Protein AF-A0A517T864-F1 (afdb_monomer)

Mean predicted aligned error: 14.68 Å

Nearest PDB structures (foldseek):
  8btr-assembly1_SO  TM=2.315E-01  e=5.086E+00  Giardia lamblia ATCC 50803
  4bqq-assembly1_B  TM=3.346E-01  e=8.012E+00  Lomovskayavirus C31
  4bqq-assembly1_A  TM=2.323E-01  e=6.179E+00  Lomovskayavirus C31

Foldseek 3Di:
DDDDDDDDDDDPPPDDDDDDDDCPPPPPQDPVNVVVVCVVVLPPPVVNVVVLCVVPCADPPPRDSQKDWDFDPPFDADPVRHGDPPRTHTFWIAHPPPRDIDGSPPD

Solvent-accessible surface area (backbone atoms only — not comparable to full-atom values): 7074 Å² total; per-residue (Å²): 134,88,82,84,80,82,84,78,76,87,77,82,78,87,78,79,96,72,85,90,70,83,88,72,70,77,85,78,76,49,70,65,61,51,49,54,50,46,57,66,58,67,54,62,52,67,67,58,53,52,50,52,54,61,73,49,48,40,33,91,87,77,62,43,63,54,45,44,80,38,58,52,96,74,31,51,58,48,98,87,66,49,73,44,85,86,52,30,53,76,53,28,37,35,19,81,80,78,71,52,69,48,58,62,84,83,116

Organism: NCBI:txid2528027

Secondary structure (DSSP, 8-state):
--------PPP-------------------HHHHHHHHHHHHS--HHHHHHHHHHTSS-TTT--S-EEEEE-TTSPB-TTSPBPTT-SPEEEEEETTT--EEESS--

pLDDT: mean 79.26, std 16.57, range [37.69, 97.75]

Structure (mmCIF, N/CA/C/O backbone)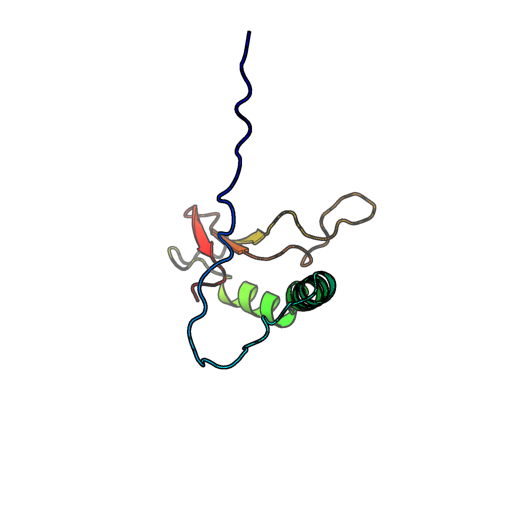:
data_AF-A0A517T864-F1
#
_entry.id   AF-A0A517T864-F1
#
loop_
_atom_site.group_PDB
_atom_site.id
_atom_site.type_symbol
_atom_site.label_atom_id
_atom_site.label_alt_id
_atom_site.label_comp_id
_atom_site.label_asym_id
_atom_site.label_entity_id
_atom_site.label_seq_id
_atom_site.pdbx_PDB_ins_code
_atom_site.Cartn_x
_atom_site.Cartn_y
_atom_site.Cartn_z
_atom_site.occupancy
_atom_site.B_iso_or_equiv
_atom_site.auth_seq_id
_atom_site.auth_comp_id
_atom_site.auth_asym_id
_atom_site.auth_atom_id
_atom_site.pdbx_PDB_model_num
ATOM 1 N N . MET A 1 1 ? -28.250 11.466 -39.016 1.00 37.69 1 MET A N 1
ATOM 2 C CA . MET A 1 1 ? -26.869 11.394 -39.539 1.00 37.69 1 MET A CA 1
ATOM 3 C C . MET A 1 1 ? -25.982 12.188 -38.592 1.00 37.69 1 MET A C 1
ATOM 5 O O . MET A 1 1 ? -26.209 13.381 -38.453 1.00 37.69 1 MET A O 1
ATOM 9 N N . SER A 1 2 ? -25.093 11.522 -37.850 1.00 53.78 2 SER A N 1
ATOM 10 C CA . SER A 1 2 ? -24.249 12.165 -36.829 1.00 53.78 2 SER A CA 1
ATOM 11 C C . SER A 1 2 ? -23.026 12.799 -37.491 1.00 53.78 2 SER A C 1
ATOM 13 O O . SER A 1 2 ? -22.329 12.115 -38.237 1.00 53.78 2 SER A O 1
ATOM 15 N N . GLN A 1 3 ? -22.788 14.094 -37.267 1.00 60.38 3 GLN A N 1
ATOM 16 C CA . GLN A 1 3 ? -21.620 14.796 -37.801 1.00 60.38 3 GLN A CA 1
ATOM 17 C C . GLN A 1 3 ? -20.507 14.825 -36.751 1.00 60.38 3 GLN A C 1
ATOM 19 O O . GLN A 1 3 ? -20.611 15.512 -35.736 1.00 60.38 3 GLN A O 1
ATOM 24 N N . LEU A 1 4 ? -19.442 14.068 -37.011 1.00 58.53 4 LEU A N 1
ATOM 25 C CA . LEU A 1 4 ? -18.193 14.133 -36.258 1.00 58.53 4 LEU A CA 1
ATOM 26 C C . LEU A 1 4 ? -17.508 15.475 -36.538 1.00 58.53 4 LEU A C 1
ATOM 28 O O . LEU A 1 4 ? -17.183 15.784 -37.683 1.00 58.53 4 LEU A O 1
ATOM 32 N N . ARG A 1 5 ? -17.281 16.269 -35.488 1.00 64.12 5 ARG A N 1
ATOM 33 C CA . ARG A 1 5 ? -16.426 17.458 -35.552 1.00 64.12 5 ARG A CA 1
ATOM 34 C C . ARG A 1 5 ? -15.005 17.051 -35.185 1.00 64.12 5 ARG A C 1
ATOM 36 O O . ARG A 1 5 ? -14.743 16.701 -34.038 1.00 64.12 5 ARG A O 1
ATOM 43 N N . LEU A 1 6 ? -14.111 17.081 -36.169 1.00 63.28 6 LEU A N 1
ATOM 44 C CA . LEU A 1 6 ? -12.674 16.959 -35.946 1.00 63.28 6 LEU A CA 1
ATOM 45 C C . LEU A 1 6 ? -12.178 18.242 -35.269 1.00 63.28 6 LEU A C 1
ATOM 47 O O . LEU A 1 6 ? -12.453 19.343 -35.743 1.00 63.28 6 LEU A O 1
ATOM 51 N N . TYR A 1 7 ? -11.489 18.090 -34.140 1.00 63.22 7 TYR A N 1
ATOM 52 C CA . TYR A 1 7 ? -10.823 19.189 -33.454 1.00 63.22 7 TYR A CA 1
ATOM 53 C C . TYR A 1 7 ? -9.460 19.432 -34.108 1.00 63.22 7 TYR A C 1
ATOM 55 O O . TYR A 1 7 ? -8.561 18.601 -33.998 1.00 63.22 7 TYR A O 1
ATOM 63 N N . SER A 1 8 ? -9.317 20.563 -34.794 1.00 61.88 8 SER A N 1
ATOM 64 C CA . SER A 1 8 ? -8.035 21.083 -35.269 1.00 61.88 8 SER A CA 1
ATOM 65 C C . SER A 1 8 ? -7.469 22.008 -34.189 1.00 61.88 8 SER A C 1
ATOM 67 O O . SER A 1 8 ? -8.079 23.025 -33.861 1.00 61.88 8 SER A O 1
ATOM 69 N N . GLY A 1 9 ? -6.340 21.621 -33.588 1.00 59.41 9 GLY A N 1
ATOM 70 C CA . GLY A 1 9 ? -5.637 22.437 -32.593 1.00 59.41 9 GLY A CA 1
ATOM 71 C C . GLY A 1 9 ? -5.100 23.752 -33.181 1.00 59.41 9 GLY A C 1
ATOM 72 O O . GLY A 1 9 ? -5.083 23.913 -34.402 1.00 59.41 9 GLY A O 1
ATOM 73 N N . PRO A 1 10 ? -4.677 24.708 -32.334 1.00 62.09 10 PRO A N 1
ATOM 74 C CA . PRO A 1 10 ? -4.197 26.003 -32.801 1.00 62.09 10 PRO A CA 1
ATOM 75 C C . PRO A 1 10 ? -2.914 25.840 -33.623 1.00 62.09 10 PRO A C 1
ATOM 77 O O . PRO A 1 10 ? -1.949 25.223 -33.168 1.00 62.09 10 PRO A O 1
ATOM 80 N N . GLU A 1 11 ? -2.910 26.400 -34.833 1.00 55.84 11 GLU A N 1
ATOM 81 C CA . GLU A 1 11 ? -1.717 26.456 -35.672 1.00 55.84 11 GLU A CA 1
ATOM 82 C C . GLU A 1 11 ? -0.655 27.306 -34.973 1.00 55.84 11 GLU A C 1
ATOM 84 O O . GLU A 1 11 ? -0.897 28.458 -34.606 1.00 55.84 11 GLU A O 1
ATOM 89 N N . LEU A 1 12 ? 0.520 26.714 -34.757 1.00 53.97 12 LEU A N 1
ATOM 90 C CA . LEU A 1 12 ? 1.687 27.416 -34.243 1.00 53.97 12 LEU A CA 1
ATOM 91 C C . LEU A 1 12 ? 2.077 28.473 -35.278 1.00 53.97 12 LEU A C 1
ATOM 93 O O . LEU A 1 12 ? 2.723 28.171 -36.279 1.00 53.97 12 LEU A O 1
ATOM 97 N N . THR A 1 13 ? 1.643 29.713 -35.060 1.00 49.47 13 THR A N 1
ATOM 98 C CA . THR A 1 13 ? 2.013 30.848 -35.901 1.00 49.47 13 THR A CA 1
ATOM 99 C C . THR A 1 13 ? 3.509 31.086 -35.754 1.00 49.47 13 THR A C 1
ATOM 101 O O . THR A 1 13 ? 3.971 31.714 -34.800 1.00 49.47 13 THR A O 1
ATOM 104 N N . SER A 1 14 ? 4.264 30.550 -36.706 1.00 54.09 14 SER A N 1
ATOM 105 C CA . SER A 1 14 ? 5.656 30.888 -36.945 1.00 54.09 14 SER A CA 1
ATOM 106 C C . SER A 1 14 ? 5.717 32.295 -37.529 1.00 54.09 14 SER A C 1
ATOM 108 O O . SER A 1 14 ? 5.745 32.440 -38.744 1.00 54.09 14 SER A O 1
ATOM 110 N N . ASP A 1 15 ? 5.701 33.320 -36.678 1.00 52.06 15 ASP A N 1
ATOM 111 C CA . ASP A 1 15 ? 6.466 34.538 -36.956 1.00 52.06 15 ASP A CA 1
ATOM 112 C C . ASP A 1 15 ? 6.490 35.491 -35.760 1.00 52.06 15 ASP A C 1
ATOM 114 O O . ASP A 1 15 ? 5.473 36.088 -35.398 1.00 52.06 15 ASP A O 1
ATOM 118 N N . ARG A 1 16 ? 7.681 35.673 -35.176 1.00 48.72 16 ARG A N 1
ATOM 119 C CA . ARG A 1 16 ? 8.127 36.948 -34.597 1.00 48.72 16 ARG A CA 1
ATOM 120 C C . ARG A 1 16 ? 9.601 36.886 -34.212 1.00 48.72 16 ARG A C 1
ATOM 122 O O . ARG A 1 16 ? 9.978 36.386 -33.157 1.00 48.72 16 ARG A O 1
ATOM 129 N N . THR A 1 17 ? 10.425 37.479 -35.064 1.00 50.34 17 THR A N 1
ATOM 130 C CA . THR A 1 17 ? 11.793 37.896 -34.763 1.00 50.34 17 THR A CA 1
ATOM 131 C C . THR A 1 17 ? 11.773 38.877 -33.585 1.00 50.34 17 THR A C 1
ATOM 133 O O . THR A 1 17 ? 11.266 39.992 -33.709 1.00 50.34 17 THR A O 1
ATOM 136 N N . SER A 1 18 ? 12.308 38.466 -32.434 1.00 47.66 18 SER A N 1
ATOM 137 C CA . SER A 1 18 ? 12.537 39.318 -31.262 1.00 47.66 18 SER A CA 1
ATOM 138 C C . SER A 1 18 ? 13.855 38.922 -30.598 1.00 47.66 18 SER A C 1
ATOM 140 O O . SER A 1 18 ? 13.997 37.830 -30.063 1.00 47.66 18 SER A O 1
ATOM 142 N N . ALA A 1 19 ? 14.804 39.845 -30.690 1.00 49.00 19 ALA A N 1
ATOM 143 C CA . ALA A 1 19 ? 16.165 39.858 -30.173 1.00 49.00 19 ALA A CA 1
ATOM 144 C C . ALA A 1 19 ? 16.392 39.225 -28.777 1.00 49.00 19 ALA A C 1
ATOM 146 O O . ALA A 1 19 ? 15.706 39.567 -27.820 1.00 49.00 19 ALA A O 1
ATOM 147 N N . PHE A 1 20 ? 17.443 38.395 -28.690 1.00 49.34 20 PHE A N 1
ATOM 148 C CA . PHE A 1 20 ? 18.244 38.039 -27.505 1.00 49.34 20 PHE A CA 1
ATOM 149 C C . PHE A 1 20 ? 17.498 37.735 -26.186 1.00 49.34 20 PHE A C 1
ATOM 151 O O . PHE A 1 20 ? 17.423 38.567 -25.285 1.00 49.34 20 PHE A O 1
ATOM 158 N N . ALA A 1 21 ? 17.116 36.472 -26.007 1.00 51.34 21 ALA A N 1
ATOM 159 C CA . ALA A 1 21 ? 17.173 35.777 -24.721 1.00 51.34 21 ALA A CA 1
ATOM 160 C C . ALA A 1 21 ? 17.756 34.387 -25.010 1.00 51.34 21 ALA A C 1
ATOM 162 O O . ALA A 1 21 ? 17.454 33.829 -26.062 1.00 51.34 21 ALA A O 1
ATOM 163 N N . ALA A 1 22 ? 18.666 33.908 -24.160 1.00 57.59 22 ALA A N 1
ATOM 164 C CA . ALA A 1 22 ? 19.446 32.688 -24.361 1.00 57.59 22 ALA A CA 1
ATOM 165 C C . ALA A 1 22 ? 18.605 31.556 -24.969 1.00 57.59 22 ALA A C 1
ATOM 167 O O . ALA A 1 22 ? 17.504 31.296 -24.489 1.00 57.59 22 ALA A O 1
ATOM 168 N N . GLU A 1 23 ? 19.123 30.908 -26.016 1.00 60.31 23 GLU A N 1
ATOM 169 C CA . GLU A 1 23 ? 18.549 29.681 -26.567 1.00 60.31 23 GLU A CA 1
ATOM 170 C C . GLU A 1 23 ? 18.652 28.583 -25.500 1.00 60.31 23 GLU A C 1
ATOM 172 O O . GLU A 1 23 ? 19.569 27.765 -25.487 1.00 60.31 23 GLU A O 1
ATOM 177 N N . GLU A 1 24 ? 17.736 28.612 -24.537 1.00 68.75 24 GLU A N 1
ATOM 178 C CA . GLU A 1 24 ? 17.475 27.521 -23.621 1.00 68.75 24 GLU A CA 1
ATOM 179 C C . GLU A 1 24 ? 16.830 26.434 -24.474 1.00 68.75 24 GLU A C 1
ATOM 181 O O . GLU A 1 24 ? 15.619 26.407 -24.700 1.00 68.75 24 GLU A O 1
ATOM 186 N N . THR A 1 25 ? 17.679 25.599 -25.077 1.00 74.62 25 THR A N 1
ATOM 187 C CA . THR A 1 25 ? 17.232 24.402 -25.780 1.00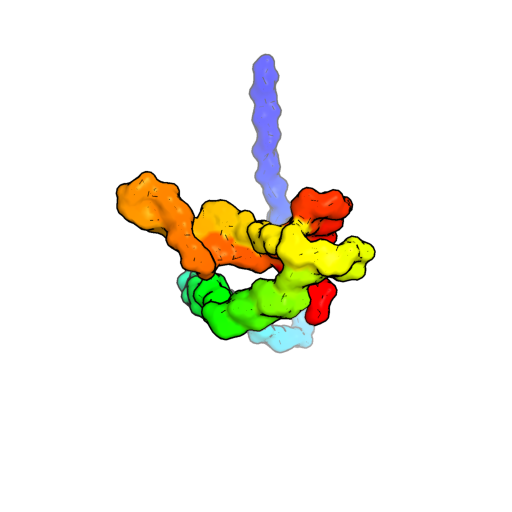 74.62 25 THR A CA 1
ATOM 188 C C . THR A 1 25 ? 16.317 23.648 -24.824 1.00 74.62 25 THR A C 1
ATOM 190 O O . THR A 1 25 ? 16.759 23.369 -23.704 1.00 74.62 25 THR A O 1
ATOM 193 N N . PRO A 1 26 ? 15.063 23.348 -25.206 1.00 73.88 26 PRO A N 1
ATOM 194 C CA . PRO A 1 26 ? 14.166 22.641 -24.312 1.00 73.88 26 PRO A CA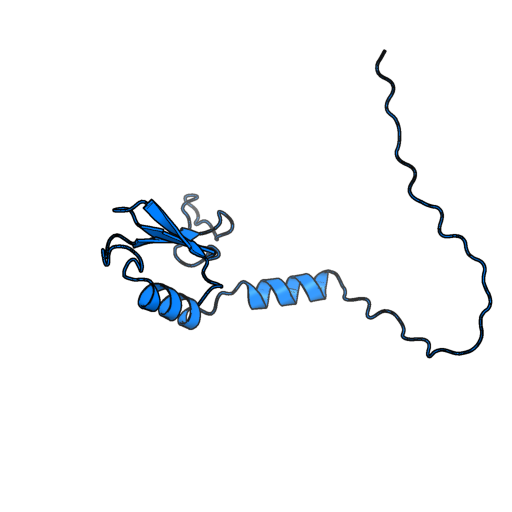 1
ATOM 195 C C . PRO A 1 26 ? 14.846 21.344 -23.880 1.00 73.88 26 PRO A C 1
ATOM 197 O O . PRO A 1 26 ? 15.376 20.614 -24.720 1.00 73.88 26 PRO A O 1
ATOM 200 N N . ASP A 1 27 ? 14.864 21.085 -22.574 1.00 78.50 27 ASP A N 1
ATOM 201 C CA . ASP A 1 27 ? 15.366 19.831 -22.020 1.00 78.50 27 ASP A CA 1
ATOM 202 C C . ASP A 1 27 ? 14.397 18.714 -22.429 1.00 78.50 27 ASP A C 1
ATOM 204 O O . ASP A 1 27 ? 13.390 18.441 -21.769 1.00 78.50 27 ASP A O 1
ATOM 208 N N . VAL A 1 28 ? 14.625 18.146 -23.617 1.00 82.12 28 VAL A N 1
ATOM 209 C CA . VAL A 1 28 ? 13.801 17.072 -24.169 1.00 82.12 28 VAL A CA 1
ATOM 210 C C . VAL A 1 28 ? 14.178 15.785 -23.450 1.00 82.12 28 VAL A C 1
ATOM 212 O O . VAL A 1 28 ? 15.091 15.061 -23.848 1.00 82.12 28 VAL A O 1
ATOM 215 N N . ILE A 1 29 ? 13.452 15.494 -22.376 1.00 79.62 29 ILE A N 1
ATOM 216 C CA . ILE A 1 29 ? 13.574 14.227 -21.660 1.00 79.62 29 ILE A CA 1
ATOM 217 C C . ILE A 1 29 ? 13.000 13.122 -22.554 1.00 79.62 29 ILE A C 1
ATOM 219 O O . ILE A 1 29 ? 11.834 13.183 -22.954 1.00 79.62 29 ILE A O 1
ATOM 223 N N . SER A 1 30 ? 13.810 12.109 -22.874 1.00 85.69 30 SER A N 1
ATOM 224 C CA . SER A 1 30 ? 13.331 10.970 -23.660 1.00 85.69 30 SER A CA 1
ATOM 225 C C . SER A 1 30 ? 12.281 10.181 -22.881 1.00 85.69 30 SER A C 1
ATOM 227 O O . SER A 1 30 ? 12.303 10.120 -21.647 1.00 85.69 30 SER A O 1
ATOM 229 N N . PHE A 1 31 ? 11.355 9.552 -23.605 1.00 82.44 31 PHE A N 1
ATOM 230 C CA . PHE A 1 31 ? 10.349 8.705 -22.973 1.00 82.44 31 PHE A CA 1
ATOM 231 C C . PHE A 1 31 ? 11.007 7.568 -22.181 1.00 82.44 31 PHE A C 1
ATOM 233 O O . PHE A 1 31 ? 10.576 7.295 -21.064 1.00 82.44 31 PHE A O 1
ATOM 240 N N . GLU A 1 32 ? 12.095 6.972 -22.689 1.00 85.94 32 GLU A N 1
ATOM 241 C CA . GLU A 1 32 ? 12.826 5.941 -21.942 1.00 85.94 32 GLU A CA 1
ATOM 242 C C . GLU A 1 32 ? 13.406 6.493 -20.636 1.00 85.94 32 GLU A C 1
ATOM 244 O O . GLU A 1 32 ? 13.258 5.862 -19.596 1.00 85.94 32 GLU A O 1
ATOM 249 N N . ALA A 1 33 ? 13.977 7.702 -20.647 1.00 78.75 33 ALA A N 1
ATOM 250 C CA . ALA A 1 33 ? 14.529 8.324 -19.444 1.00 78.75 33 ALA A CA 1
ATOM 251 C C . ALA A 1 33 ? 13.454 8.618 -18.381 1.00 78.75 33 ALA A C 1
ATOM 253 O O . ALA A 1 33 ? 13.721 8.521 -17.179 1.00 78.75 33 ALA A O 1
ATOM 254 N N . VAL A 1 34 ? 12.229 8.958 -18.802 1.00 79.31 34 VAL A N 1
ATOM 255 C CA . VAL A 1 34 ? 11.080 9.105 -17.894 1.00 79.31 34 VAL A CA 1
ATOM 256 C C . VAL A 1 34 ? 10.645 7.749 -17.348 1.00 79.31 34 VAL A C 1
ATOM 258 O O . VAL A 1 34 ? 10.435 7.632 -16.143 1.00 79.31 34 VAL A O 1
ATOM 261 N N . VAL A 1 35 ? 10.539 6.727 -18.199 1.00 77.38 35 VAL A N 1
ATOM 262 C CA . VAL A 1 35 ? 10.166 5.368 -17.786 1.00 77.38 35 VAL A CA 1
ATOM 263 C C . VAL A 1 35 ? 11.185 4.804 -16.802 1.00 77.38 35 VAL A C 1
ATOM 265 O O . VAL A 1 35 ? 10.783 4.329 -15.749 1.00 77.38 35 VAL A O 1
ATOM 268 N N . ASP A 1 36 ? 12.483 4.937 -17.063 1.00 73.06 36 ASP A N 1
ATOM 269 C CA . ASP A 1 36 ? 13.539 4.470 -16.160 1.00 73.06 36 ASP A CA 1
ATOM 270 C C . ASP A 1 36 ? 13.516 5.214 -14.823 1.00 73.06 36 ASP A C 1
ATOM 272 O O . ASP A 1 36 ? 13.691 4.607 -13.764 1.00 73.06 36 ASP A O 1
ATOM 276 N N . ARG A 1 37 ? 13.259 6.529 -14.831 1.00 69.62 37 ARG A N 1
ATOM 277 C CA . ARG A 1 37 ? 13.040 7.284 -13.588 1.00 69.62 37 ARG A CA 1
ATOM 278 C C . ARG A 1 37 ? 11.839 6.757 -12.829 1.00 69.62 37 ARG A C 1
ATOM 280 O O . ARG A 1 37 ? 11.951 6.542 -11.629 1.00 69.62 37 ARG A O 1
ATOM 287 N N . LEU A 1 38 ? 10.717 6.564 -13.513 1.00 66.25 38 LEU A N 1
ATOM 288 C CA . LEU A 1 38 ? 9.487 6.093 -12.899 1.00 66.25 38 LEU A CA 1
ATOM 289 C C . LEU A 1 38 ? 9.663 4.688 -12.343 1.00 66.25 38 LEU A C 1
ATOM 291 O O . LEU A 1 38 ? 9.327 4.499 -11.192 1.00 66.25 38 LEU A O 1
ATOM 295 N N . VAL A 1 39 ? 10.254 3.749 -13.084 1.00 64.56 39 VAL A N 1
ATOM 296 C CA . VAL A 1 39 ? 10.540 2.376 -12.631 1.00 64.56 39 VAL A CA 1
ATOM 297 C C . VAL A 1 39 ? 11.456 2.375 -11.405 1.00 64.56 39 VAL A C 1
ATOM 299 O O . VAL A 1 39 ? 11.205 1.658 -10.439 1.00 64.56 39 VAL A O 1
ATOM 302 N N . ASN A 1 40 ? 12.489 3.221 -11.394 1.00 59.91 40 ASN A N 1
ATOM 303 C CA . ASN A 1 40 ? 13.376 3.356 -10.238 1.00 59.91 40 ASN A CA 1
ATOM 304 C C . ASN A 1 40 ? 12.722 4.074 -9.043 1.00 59.91 40 ASN A C 1
ATOM 306 O O . ASN A 1 40 ? 13.160 3.885 -7.910 1.00 59.91 40 ASN A O 1
ATOM 310 N N . GLN A 1 41 ? 11.693 4.893 -9.273 1.00 58.31 41 GLN A N 1
ATOM 311 C CA . GLN A 1 41 ? 10.932 5.593 -8.230 1.00 58.31 41 GLN 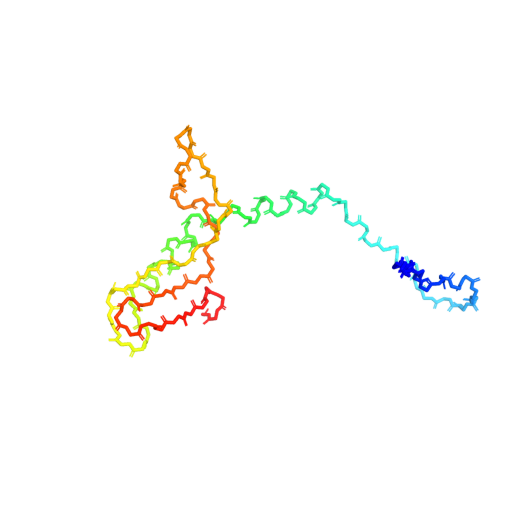A CA 1
ATOM 312 C C . GLN A 1 41 ? 9.752 4.768 -7.700 1.00 58.31 41 GLN A C 1
ATOM 314 O O . GLN A 1 41 ? 9.429 4.870 -6.521 1.00 58.31 41 GLN A O 1
ATOM 319 N N . SER A 1 42 ? 9.116 3.961 -8.552 1.00 54.97 42 SER A N 1
ATOM 320 C CA . SER A 1 42 ? 7.973 3.100 -8.235 1.00 54.97 42 SER A CA 1
ATOM 321 C C . SER A 1 42 ? 8.388 1.779 -7.602 1.00 54.97 42 SER A C 1
ATOM 323 O O . SER A 1 42 ? 7.552 1.093 -7.014 1.00 54.97 42 SER A O 1
ATOM 325 N N . ALA A 1 43 ? 9.688 1.469 -7.602 1.00 56.34 43 ALA A N 1
ATOM 326 C CA . ALA A 1 43 ? 10.286 0.650 -6.561 1.00 56.34 43 ALA A CA 1
ATOM 327 C C . ALA A 1 43 ? 10.204 1.410 -5.224 1.00 56.34 43 ALA A C 1
ATOM 329 O O . ALA A 1 43 ? 11.206 1.919 -4.717 1.00 56.34 43 ALA A O 1
ATOM 330 N N . ASP A 1 44 ? 8.990 1.499 -4.668 1.00 62.09 44 ASP A N 1
ATOM 331 C CA . ASP A 1 44 ? 8.719 1.927 -3.301 1.00 62.09 44 ASP A CA 1
ATOM 332 C C . ASP A 1 44 ? 9.785 1.284 -2.417 1.00 62.09 44 ASP A C 1
ATOM 334 O O . ASP A 1 44 ? 9.814 0.061 -2.246 1.00 62.09 44 ASP A O 1
ATOM 338 N N . ASN A 1 45 ? 10.710 2.094 -1.895 1.00 75.69 45 ASN A N 1
ATOM 339 C CA . ASN A 1 45 ? 11.771 1.573 -1.051 1.00 75.69 45 ASN A CA 1
ATOM 340 C C . ASN A 1 45 ? 11.083 0.800 0.087 1.00 75.69 45 ASN A C 1
ATOM 342 O O . ASN A 1 45 ? 10.330 1.411 0.856 1.00 75.69 45 ASN A O 1
ATOM 346 N N . PRO A 1 46 ? 11.315 -0.518 0.227 1.00 81.06 46 PRO A N 1
ATOM 347 C CA . PRO A 1 46 ? 10.553 -1.356 1.151 1.00 81.06 46 PRO A CA 1
ATOM 348 C C . PRO A 1 46 ? 10.649 -0.841 2.592 1.00 81.06 46 PRO A C 1
ATOM 350 O O . PRO A 1 46 ? 9.720 -0.989 3.385 1.00 81.06 46 PRO A O 1
ATOM 353 N N . THR A 1 47 ? 11.743 -0.147 2.913 1.00 84.81 47 THR A N 1
ATOM 354 C CA . THR A 1 47 ? 11.953 0.519 4.198 1.00 84.81 47 THR A CA 1
ATOM 355 C C . THR A 1 47 ? 11.030 1.722 4.387 1.00 84.81 47 THR A C 1
ATOM 357 O O . THR A 1 47 ? 10.471 1.892 5.470 1.00 84.81 47 THR A O 1
ATOM 360 N N . LEU A 1 48 ? 10.855 2.565 3.363 1.00 85.56 48 LEU A N 1
ATOM 361 C CA . LEU A 1 48 ? 9.931 3.704 3.416 1.00 85.56 48 LEU A CA 1
ATOM 362 C C . LEU A 1 48 ? 8.494 3.211 3.568 1.00 85.56 48 LEU A C 1
ATOM 364 O O . LEU A 1 48 ? 7.792 3.655 4.473 1.00 85.56 48 LEU A O 1
ATOM 368 N N . ARG A 1 49 ? 8.101 2.202 2.786 1.00 87.56 49 ARG A N 1
ATOM 369 C CA . ARG A 1 49 ? 6.788 1.566 2.917 1.00 87.56 49 ARG A CA 1
ATOM 370 C C . ARG A 1 49 ? 6.555 1.017 4.326 1.00 87.56 49 ARG A C 1
ATOM 372 O O . ARG A 1 49 ? 5.520 1.290 4.932 1.00 87.56 49 ARG A O 1
ATOM 379 N N . ALA A 1 50 ? 7.514 0.273 4.879 1.00 89.88 50 ALA A N 1
ATOM 380 C CA . ALA A 1 5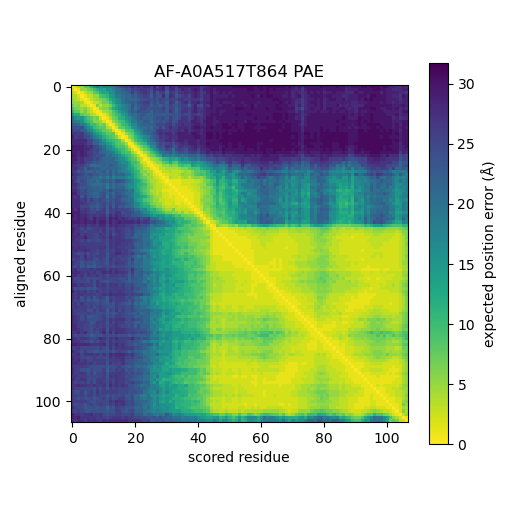0 ? 7.408 -0.268 6.234 1.00 89.88 50 ALA A CA 1
ATOM 381 C C . ALA A 1 50 ? 7.264 0.839 7.294 1.00 89.88 50 ALA A C 1
ATOM 383 O O . ALA A 1 50 ? 6.474 0.698 8.232 1.00 89.88 50 ALA A O 1
ATOM 384 N N . ARG A 1 51 ? 7.980 1.961 7.131 1.00 91.75 51 ARG A N 1
ATOM 385 C CA . ARG A 1 51 ? 7.835 3.143 7.995 1.00 91.75 51 ARG A CA 1
ATOM 386 C C . ARG A 1 51 ? 6.434 3.737 7.901 1.00 91.75 51 ARG A C 1
ATOM 388 O O . ARG A 1 51 ? 5.849 4.021 8.944 1.00 91.75 51 ARG A O 1
ATOM 395 N N . GLU A 1 52 ? 5.874 3.865 6.700 1.00 92.12 52 GLU A N 1
ATOM 396 C CA . GLU A 1 52 ? 4.518 4.392 6.512 1.00 92.12 52 GLU A CA 1
ATOM 397 C C . GLU A 1 52 ? 3.446 3.507 7.137 1.00 92.12 52 GLU A C 1
ATOM 399 O O . GLU A 1 52 ? 2.580 4.006 7.862 1.00 92.12 52 GLU A O 1
ATOM 404 N N . LEU A 1 53 ? 3.536 2.191 6.933 1.00 92.75 53 LEU A N 1
ATOM 405 C CA . LEU A 1 53 ? 2.637 1.223 7.562 1.00 92.75 53 LEU A CA 1
ATOM 406 C C . LEU A 1 53 ? 2.715 1.311 9.091 1.00 92.75 53 LEU A C 1
ATOM 408 O O . LEU A 1 53 ? 1.693 1.331 9.775 1.00 92.75 53 LEU A O 1
ATOM 412 N N . HIS A 1 54 ? 3.926 1.413 9.642 1.00 94.25 54 HIS A N 1
ATOM 413 C CA . HIS A 1 54 ? 4.113 1.519 11.084 1.00 94.25 54 HIS A CA 1
ATOM 414 C C . HIS A 1 54 ? 3.563 2.831 11.651 1.00 94.25 54 HIS A C 1
ATOM 416 O O . HIS A 1 54 ? 2.899 2.820 12.691 1.00 94.25 54 HIS A O 1
ATOM 422 N N . ARG A 1 55 ? 3.819 3.956 10.972 1.00 93.62 55 ARG A N 1
ATOM 423 C CA . ARG A 1 55 ? 3.348 5.290 11.367 1.00 93.62 55 ARG A CA 1
ATOM 424 C C . ARG A 1 55 ? 1.821 5.369 11.379 1.00 93.62 55 ARG A C 1
ATOM 426 O O . ARG A 1 55 ? 1.255 6.005 12.264 1.00 93.62 55 ARG A O 1
ATOM 433 N N . ASN A 1 56 ? 1.160 4.668 10.461 1.00 94.12 56 ASN A N 1
ATOM 434 C CA . ASN A 1 56 ? -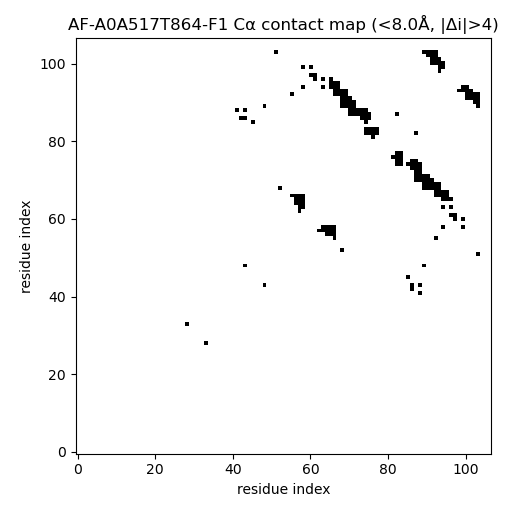0.293 4.699 10.282 1.00 94.12 56 ASN A CA 1
ATOM 435 C C . ASN A 1 56 ? -1.018 3.461 10.823 1.00 94.12 56 ASN A C 1
ATOM 437 O O . ASN A 1 56 ? -2.194 3.266 10.545 1.00 94.12 56 ASN A O 1
ATOM 441 N N . ARG A 1 57 ? -0.37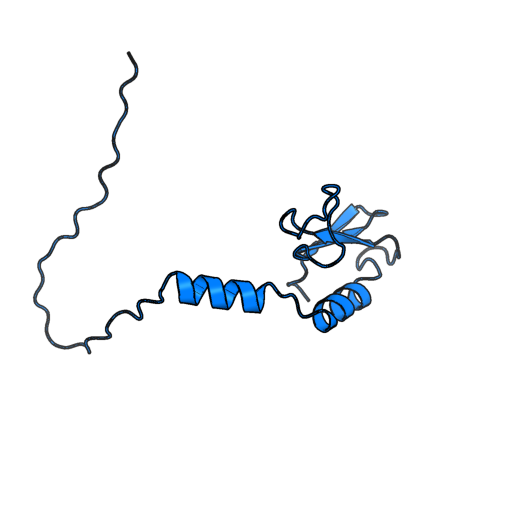1 2.664 11.682 1.00 95.06 57 ARG A N 1
ATOM 442 C CA . ARG A 1 57 ? -0.972 1.473 12.318 1.00 95.06 57 ARG A CA 1
ATOM 443 C C . ARG A 1 57 ? -2.201 1.755 13.199 1.00 95.06 57 ARG A C 1
ATOM 445 O O . ARG A 1 57 ? -2.806 0.827 13.728 1.00 95.06 57 ARG A O 1
ATOM 452 N N . ARG A 1 58 ? -2.506 3.029 13.468 1.00 96.50 58 ARG A N 1
ATOM 453 C CA . ARG A 1 58 ? -3.657 3.476 14.262 1.00 96.50 58 ARG A CA 1
ATOM 454 C C . ARG A 1 58 ? -4.338 4.657 13.593 1.00 96.50 58 ARG A C 1
ATOM 456 O O . ARG A 1 58 ? -3.679 5.563 13.090 1.00 96.50 58 ARG A O 1
ATOM 463 N N . CYS A 1 59 ? -5.663 4.662 13.652 1.00 96.25 59 CYS A N 1
ATOM 464 C CA . CYS A 1 59 ? -6.474 5.744 13.126 1.00 96.25 59 CYS A CA 1
ATOM 465 C C . CYS A 1 59 ? -6.235 7.034 13.918 1.00 96.25 59 CYS A C 1
ATOM 467 O O . CYS A 1 59 ? -6.337 7.044 15.145 1.00 96.25 59 CYS A O 1
ATOM 469 N N . ARG A 1 60 ? -5.996 8.137 13.207 1.00 92.50 60 ARG A N 1
ATOM 470 C CA . ARG A 1 60 ? -5.795 9.468 13.805 1.00 92.50 60 ARG A CA 1
ATOM 471 C C . ARG A 1 60 ? -7.075 10.077 14.382 1.00 92.50 60 ARG A C 1
ATOM 473 O O . ARG A 1 60 ? -6.991 10.965 15.218 1.00 92.50 60 ARG A O 1
ATOM 480 N N . HIS A 1 61 ? -8.243 9.586 13.963 1.00 93.94 61 HIS A N 1
ATOM 481 C CA . HIS A 1 61 ? -9.544 10.084 14.417 1.00 93.94 61 HIS A CA 1
ATOM 482 C C . HIS A 1 61 ? -10.077 9.322 15.633 1.00 93.94 61 HIS A C 1
ATOM 484 O O . HIS A 1 61 ? -10.505 9.936 16.603 1.00 93.94 61 HIS A O 1
ATOM 490 N N . CYS A 1 62 ? -10.058 7.984 15.594 1.00 96.06 62 CYS A N 1
ATOM 491 C CA . CYS A 1 62 ? -10.662 7.149 16.641 1.00 96.06 62 CYS A CA 1
ATOM 492 C C . CYS A 1 62 ? -9.663 6.296 17.440 1.00 96.06 62 CYS A C 1
ATOM 494 O O . CYS A 1 62 ? -10.071 5.560 18.336 1.00 96.06 62 CYS A O 1
ATOM 496 N N . GLY A 1 63 ? -8.368 6.320 17.100 1.00 95.00 63 GLY A N 1
ATOM 497 C CA . GLY A 1 63 ? -7.322 5.542 17.778 1.00 95.00 63 GLY A CA 1
ATOM 498 C C . GLY A 1 63 ? -7.348 4.028 17.522 1.00 95.00 63 GLY A C 1
ATOM 499 O O . GLY A 1 63 ? -6.465 3.317 18.001 1.00 95.00 63 GLY A O 1
ATOM 500 N N . SER A 1 64 ? -8.335 3.525 16.771 1.00 95.69 64 SER A N 1
ATOM 501 C CA . SER A 1 64 ? -8.473 2.103 16.437 1.00 95.69 64 SER A CA 1
ATOM 502 C C . SER A 1 64 ? -7.266 1.574 15.661 1.00 95.69 64 SER A C 1
ATOM 504 O O . SER A 1 64 ? -6.719 2.280 14.815 1.00 95.69 64 SER A O 1
ATOM 506 N N . ALA A 1 65 ? -6.896 0.315 15.905 1.00 95.88 65 ALA A N 1
ATOM 507 C CA . ALA A 1 65 ? -5.884 -0.411 15.131 1.00 95.88 65 ALA A CA 1
ATOM 508 C C . ALA A 1 65 ? -6.453 -1.091 13.869 1.00 95.88 65 ALA A C 1
ATOM 510 O O . ALA A 1 65 ? -5.703 -1.701 13.117 1.00 95.88 65 ALA A O 1
ATOM 511 N N . ALA A 1 66 ? -7.765 -0.985 13.630 1.00 95.81 66 ALA A N 1
ATOM 512 C CA . ALA A 1 66 ? -8.408 -1.442 12.398 1.00 95.81 66 ALA A CA 1
ATOM 513 C C . ALA A 1 66 ? -8.122 -0.452 11.255 1.00 95.81 66 ALA A C 1
ATOM 515 O O . ALA A 1 66 ? -9.012 0.294 10.842 1.00 95.81 66 ALA A O 1
ATOM 516 N N . VAL A 1 67 ? -6.856 -0.367 10.842 1.00 96.44 67 VAL A N 1
ATOM 517 C CA . VAL A 1 67 ? -6.398 0.451 9.715 1.00 96.44 67 VAL A CA 1
ATOM 518 C C . VAL A 1 67 ? -5.889 -0.463 8.614 1.00 96.44 67 VAL A C 1
ATOM 520 O O . VAL A 1 67 ? -5.011 -1.291 8.850 1.00 96.44 67 VAL A O 1
ATOM 523 N N . GLU A 1 68 ? -6.419 -0.273 7.415 1.00 95.12 68 GLU A N 1
ATOM 524 C CA . GLU A 1 68 ? -6.077 -1.030 6.219 1.00 95.12 68 GLU A CA 1
ATOM 525 C C . GLU A 1 68 ? -5.387 -0.109 5.202 1.00 95.12 68 GLU A C 1
ATOM 527 O O . GLU A 1 68 ? -5.822 1.030 5.006 1.00 95.12 68 GLU A O 1
ATOM 532 N N . PRO A 1 69 ? -4.284 -0.551 4.574 1.00 94.44 69 PRO A N 1
ATOM 533 C CA . PRO A 1 69 ? -3.627 0.213 3.525 1.00 94.44 69 PRO A CA 1
ATOM 534 C C . PRO A 1 69 ? -4.475 0.224 2.251 1.00 94.44 69 PRO A C 1
ATOM 536 O O . PRO A 1 69 ? -4.952 -0.814 1.799 1.00 94.44 69 PRO A O 1
ATOM 539 N N . VAL A 1 70 ? -4.592 1.395 1.633 1.00 93.81 70 VAL A N 1
ATOM 540 C CA . VAL A 1 70 ? -5.213 1.571 0.319 1.00 93.81 70 VAL A CA 1
ATOM 541 C C . VAL A 1 70 ? -4.105 1.568 -0.724 1.00 93.81 70 VAL A C 1
ATOM 543 O O . VAL A 1 70 ? -3.193 2.400 -0.677 1.00 93.81 70 VAL A O 1
ATOM 546 N N . VAL A 1 71 ? -4.173 0.614 -1.649 1.00 91.94 71 VAL A N 1
ATOM 547 C CA . VAL A 1 71 ? -3.190 0.421 -2.720 1.00 91.94 71 VAL A CA 1
ATOM 548 C C . VAL A 1 71 ? -3.855 0.520 -4.090 1.00 91.94 71 VAL A C 1
ATOM 550 O O . VAL A 1 71 ? -5.043 0.223 -4.227 1.00 91.94 71 VAL A O 1
ATOM 553 N N . LEU A 1 72 ? -3.097 0.935 -5.103 1.00 89.94 72 LEU A N 1
ATOM 554 C CA . LEU A 1 72 ? -3.548 0.896 -6.493 1.00 89.94 72 LEU A CA 1
ATOM 555 C C . LEU A 1 72 ? -3.532 -0.539 -7.037 1.00 89.94 72 LEU A C 1
ATOM 557 O O . LEU A 1 72 ? -2.875 -1.433 -6.510 1.00 89.94 72 LEU A O 1
ATOM 561 N N . ALA A 1 73 ? -4.273 -0.768 -8.120 1.00 87.31 73 ALA A N 1
ATOM 562 C CA . ALA A 1 73 ? -4.314 -2.058 -8.810 1.00 87.31 73 ALA A CA 1
ATOM 563 C C . ALA A 1 73 ? -3.159 -2.225 -9.822 1.00 87.31 73 ALA A C 1
ATOM 565 O O . ALA A 1 73 ? -3.335 -2.856 -10.862 1.00 87.31 73 ALA A O 1
ATOM 566 N N . ASP A 1 74 ? -2.003 -1.626 -9.537 1.00 87.81 74 ASP A N 1
ATOM 567 C CA . ASP A 1 74 ? -0.813 -1.571 -10.394 1.00 87.81 74 ASP A CA 1
ATOM 568 C C . ASP A 1 74 ? 0.311 -2.520 -9.956 1.00 87.81 74 ASP A C 1
ATOM 570 O O . ASP A 1 74 ? 1.344 -2.604 -10.619 1.00 87.81 74 ASP A O 1
ATOM 574 N N . GLY A 1 75 ? 0.117 -3.252 -8.857 1.00 87.00 75 GLY A N 1
ATOM 575 C CA . GLY A 1 75 ? 1.112 -4.203 -8.380 1.00 87.00 75 GLY A CA 1
ATOM 576 C C . GLY A 1 75 ? 1.274 -5.424 -9.285 1.00 87.00 75 GLY A C 1
ATOM 577 O O . GLY A 1 75 ? 0.409 -5.787 -10.088 1.00 87.00 75 GLY A O 1
ATOM 578 N N . VAL A 1 76 ? 2.411 -6.089 -9.112 1.00 89.62 76 VAL A N 1
ATOM 579 C CA . VAL A 1 76 ? 2.778 -7.297 -9.848 1.00 89.62 76 VAL A CA 1
ATOM 580 C C . VAL A 1 76 ? 1.876 -8.444 -9.410 1.00 89.62 76 VAL A C 1
ATOM 582 O O . VAL A 1 76 ? 1.643 -8.643 -8.218 1.00 89.62 76 VAL A O 1
ATOM 585 N N . ARG A 1 77 ? 1.386 -9.221 -10.376 1.00 91.38 77 ARG A N 1
ATOM 586 C CA . ARG A 1 77 ? 0.612 -10.438 -10.119 1.00 91.38 77 ARG A CA 1
ATOM 587 C C . ARG A 1 77 ? 1.485 -11.676 -10.268 1.00 91.38 77 ARG A C 1
ATOM 589 O O . ARG A 1 77 ? 2.388 -11.700 -11.103 1.00 91.38 77 ARG A O 1
ATOM 596 N N . ASP A 1 78 ? 1.223 -12.687 -9.455 1.00 92.38 78 ASP A N 1
ATOM 597 C CA . ASP A 1 78 ? 1.881 -13.983 -9.570 1.00 92.38 78 ASP A CA 1
ATOM 598 C C . ASP A 1 78 ? 1.286 -14.832 -10.713 1.00 92.38 78 ASP A C 1
ATOM 600 O O . ASP A 1 78 ? 0.383 -14.406 -11.438 1.00 92.38 78 ASP A O 1
ATOM 604 N N . GLY A 1 79 ? 1.787 -16.059 -10.880 1.00 92.69 79 GLY A N 1
ATOM 605 C CA . GLY A 1 79 ? 1.299 -16.982 -11.912 1.00 92.69 79 GLY A CA 1
ATOM 606 C C . GLY A 1 79 ? -0.151 -17.451 -11.724 1.00 92.69 79 GLY A C 1
ATOM 607 O O . GLY A 1 79 ? -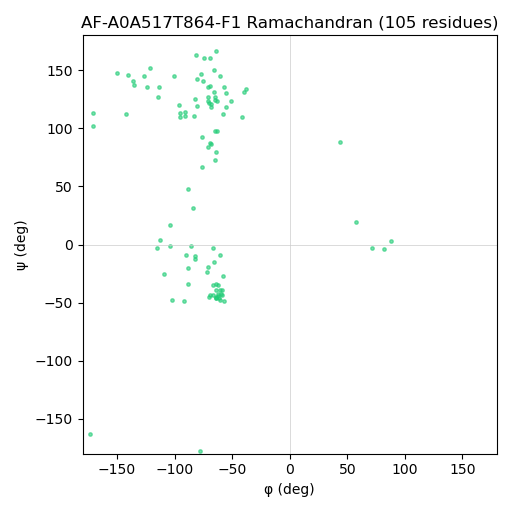0.734 -17.984 -12.665 1.00 92.69 79 GLY A O 1
ATOM 608 N N . SER A 1 80 ? -0.739 -17.254 -10.540 1.00 94.75 80 SER A N 1
ATOM 609 C CA . SER A 1 80 ? -2.157 -17.511 -10.262 1.00 94.75 80 SER A CA 1
ATOM 610 C C . SER A 1 80 ? -3.046 -16.288 -10.519 1.00 94.75 80 SER A C 1
ATOM 612 O O . SER A 1 80 ? -4.269 -16.407 -10.546 1.00 94.75 80 SER A O 1
ATOM 614 N N . GLY A 1 81 ? -2.437 -15.125 -10.770 1.00 90.69 81 GLY A N 1
ATOM 615 C CA . GLY A 1 81 ? -3.122 -13.852 -10.956 1.00 90.69 81 GLY A CA 1
ATOM 616 C C . GLY A 1 81 ? -3.359 -13.081 -9.656 1.00 90.69 81 GLY A C 1
ATOM 617 O O . GLY A 1 81 ? -3.965 -12.007 -9.714 1.00 90.69 81 GLY A O 1
ATOM 618 N N . GLU A 1 82 ? -2.876 -13.581 -8.518 1.00 91.00 82 GLU A N 1
ATOM 619 C CA . GLU A 1 82 ? -2.966 -12.918 -7.217 1.00 91.00 82 GLU A CA 1
ATOM 620 C C . GLU A 1 82 ? -1.933 -11.796 -7.093 1.00 91.00 82 GLU A C 1
ATOM 622 O O . GLU A 1 82 ? -0.832 -11.867 -7.644 1.00 91.00 82 GLU A O 1
ATOM 627 N N . LEU A 1 83 ? -2.290 -10.728 -6.378 1.00 88.38 83 LEU A N 1
ATOM 628 C CA . LEU A 1 83 ? -1.416 -9.571 -6.189 1.00 88.38 83 LEU A CA 1
ATOM 629 C C . LEU A 1 83 ? -0.255 -9.931 -5.256 1.00 88.38 83 LEU A C 1
ATOM 631 O O . LEU A 1 83 ? -0.475 -10.289 -4.099 1.00 88.38 83 LEU A O 1
ATOM 635 N N . ILE A 1 84 ? 0.984 -9.755 -5.717 1.00 87.44 84 ILE A N 1
ATOM 636 C CA . ILE A 1 84 ? 2.167 -9.947 -4.878 1.00 87.44 84 ILE A CA 1
ATOM 637 C C . ILE A 1 84 ? 2.193 -8.832 -3.819 1.00 87.44 84 ILE A C 1
ATOM 639 O O . ILE A 1 84 ? 2.296 -7.648 -4.171 1.00 87.44 84 ILE A O 1
ATOM 643 N N . PRO A 1 85 ? 2.129 -9.163 -2.516 1.00 84.50 85 PRO A N 1
ATOM 644 C CA . PRO A 1 85 ? 2.072 -8.161 -1.463 1.00 84.50 85 PRO A CA 1
ATOM 645 C C . PRO A 1 85 ? 3.257 -7.196 -1.512 1.00 84.50 85 PRO A C 1
ATOM 647 O O . PRO A 1 85 ? 4.408 -7.598 -1.662 1.00 84.50 85 PRO A O 1
ATOM 650 N N . GLY A 1 86 ? 2.973 -5.904 -1.350 1.00 84.25 86 GLY A N 1
ATOM 651 C CA . GLY A 1 86 ? 4.000 -4.861 -1.314 1.00 84.25 86 GLY A CA 1
ATOM 652 C C . GLY A 1 86 ? 4.493 -4.377 -2.677 1.00 84.25 86 GLY A C 1
ATOM 653 O O . GLY A 1 86 ? 5.261 -3.425 -2.700 1.00 84.25 86 GLY A O 1
ATOM 654 N N . THR A 1 87 ? 4.031 -4.969 -3.782 1.00 86.69 87 THR A N 1
ATOM 655 C CA . THR A 1 87 ? 4.375 -4.511 -5.141 1.00 86.69 87 THR A CA 1
ATOM 656 C C . THR A 1 87 ? 3.434 -3.436 -5.678 1.00 86.69 87 THR A C 1
ATOM 658 O O . THR A 1 87 ? 3.798 -2.720 -6.600 1.00 86.69 87 THR A O 1
ATOM 661 N N . ALA A 1 88 ? 2.235 -3.320 -5.105 1.00 89.75 88 ALA A N 1
ATOM 662 C CA . ALA A 1 88 ? 1.279 -2.275 -5.448 1.00 89.75 88 ALA A CA 1
ATOM 663 C C . ALA A 1 88 ? 1.606 -0.952 -4.752 1.00 89.75 88 ALA A C 1
ATOM 665 O O . ALA A 1 88 ? 1.956 -0.936 -3.558 1.00 89.75 88 ALA A O 1
ATOM 666 N N . THR A 1 89 ? 1.399 0.151 -5.466 1.00 88.19 89 THR A N 1
ATOM 667 C CA . THR A 1 89 ? 1.654 1.498 -4.957 1.00 88.19 89 THR A CA 1
ATOM 668 C C . THR A 1 89 ? 0.720 1.821 -3.794 1.00 88.19 89 THR A C 1
ATOM 670 O O . THR A 1 89 ? -0.505 1.722 -3.905 1.00 88.19 89 THR A O 1
ATOM 673 N N . LEU A 1 90 ? 1.299 2.200 -2.650 1.00 90.62 90 LEU A N 1
ATOM 674 C CA . LEU A 1 90 ? 0.549 2.625 -1.465 1.00 90.62 90 LEU A CA 1
ATOM 675 C C . LEU A 1 90 ? 0.110 4.085 -1.615 1.00 90.62 90 LEU A C 1
ATOM 677 O O . LEU A 1 90 ? 0.949 4.978 -1.678 1.00 90.62 90 LEU A O 1
ATOM 681 N N . VAL A 1 91 ? -1.199 4.340 -1.606 1.00 92.00 91 VAL A N 1
ATOM 682 C CA . VAL A 1 91 ? -1.752 5.697 -1.788 1.00 92.00 91 VAL A CA 1
ATOM 683 C C . VAL A 1 91 ? -2.367 6.278 -0.522 1.00 92.00 91 VAL A C 1
ATOM 685 O O . VAL A 1 91 ? -2.382 7.497 -0.343 1.00 92.00 91 VAL A O 1
ATOM 688 N N . GLY A 1 92 ? -2.825 5.434 0.402 1.00 94.25 92 GLY A N 1
ATOM 689 C CA . GLY A 1 92 ? -3.461 5.911 1.622 1.00 94.25 92 GLY A CA 1
ATOM 690 C C . GLY A 1 92 ? -3.781 4.818 2.624 1.00 94.25 92 GLY A C 1
ATOM 691 O O . GLY A 1 92 ? -3.266 3.702 2.560 1.00 94.25 92 GLY A O 1
ATOM 692 N N . PHE A 1 93 ? -4.652 5.170 3.560 1.00 96.38 93 PHE A N 1
ATOM 693 C CA . PHE A 1 93 ? -5.116 4.311 4.637 1.00 96.38 93 PHE A CA 1
ATOM 694 C C . PHE A 1 93 ? -6.605 4.528 4.873 1.00 96.38 93 PHE A C 1
ATOM 696 O O . PHE A 1 93 ? -7.091 5.654 4.778 1.00 96.38 93 PHE A O 1
ATOM 703 N N . HIS A 1 94 ? -7.294 3.453 5.235 1.00 96.75 94 HIS A N 1
ATOM 704 C CA . HIS A 1 94 ? -8.711 3.425 5.561 1.00 96.75 94 HIS A CA 1
ATOM 705 C C . HIS A 1 94 ? -8.907 2.841 6.962 1.00 96.75 94 HIS A C 1
ATOM 707 O O . HIS A 1 94 ? -8.306 1.827 7.314 1.00 96.75 94 HIS A O 1
ATOM 713 N N . CYS A 1 95 ? -9.753 3.459 7.786 1.00 97.75 95 CYS A N 1
ATOM 714 C CA . CYS A 1 95 ? -10.120 2.898 9.081 1.00 97.75 95 CYS A CA 1
ATOM 715 C C . CYS A 1 95 ? -11.425 2.099 9.006 1.00 97.75 95 CYS A C 1
ATOM 717 O O . CYS A 1 95 ? -12.499 2.691 8.957 1.00 97.75 95 CYS A O 1
ATOM 719 N N . GLY A 1 96 ? -11.358 0.781 9.197 1.00 96.81 96 GLY A N 1
ATOM 720 C CA . GLY A 1 96 ? -12.537 -0.096 9.213 1.00 96.81 96 GLY A CA 1
ATOM 721 C C . GLY A 1 96 ? -13.509 0.122 10.386 1.00 96.81 96 GLY A C 1
ATOM 722 O O . GLY A 1 96 ? -14.538 -0.539 10.456 1.00 96.81 96 GLY A O 1
ATOM 723 N N . ARG A 1 97 ? -13.206 1.028 11.334 1.00 96.88 97 ARG A N 1
ATOM 724 C CA . ARG A 1 97 ? -14.090 1.346 12.475 1.00 96.88 97 ARG A CA 1
ATOM 725 C C . ARG A 1 97 ? -14.865 2.651 12.310 1.00 96.88 97 ARG A C 1
ATOM 727 O O . ARG A 1 97 ? -16.048 2.686 12.620 1.00 96.88 97 ARG A O 1
ATOM 734 N N . CYS A 1 98 ? -14.189 3.730 11.920 1.00 96.69 98 CYS A N 1
ATOM 735 C CA . CYS A 1 98 ? -14.807 5.053 11.771 1.00 96.69 98 CYS A CA 1
ATOM 736 C C . CYS A 1 98 ? -14.872 5.526 10.314 1.00 96.69 98 CYS A C 1
ATOM 738 O O . CYS A 1 98 ? -15.245 6.670 10.078 1.00 96.69 98 CYS A O 1
ATOM 740 N N . SER A 1 99 ? -14.449 4.681 9.368 1.00 96.25 99 SER A N 1
ATOM 741 C CA . SER A 1 99 ? -14.448 4.932 7.921 1.00 96.25 99 SER A CA 1
ATOM 742 C C . SER A 1 99 ? -13.666 6.174 7.486 1.00 96.25 99 SER A C 1
ATOM 744 O O . SER A 1 99 ? -13.872 6.685 6.393 1.00 96.25 99 SER A O 1
ATOM 746 N N . ALA A 1 100 ? -12.767 6.673 8.339 1.00 95.94 100 ALA A N 1
ATOM 747 C CA . ALA A 1 100 ? -11.900 7.786 7.986 1.00 95.94 100 ALA A CA 1
ATOM 748 C C . ALA A 1 100 ? -10.788 7.312 7.048 1.00 95.94 100 ALA A C 1
ATOM 750 O O . ALA A 1 100 ? -10.211 6.243 7.269 1.00 95.94 100 ALA A O 1
ATOM 751 N N . GLU A 1 101 ? -10.457 8.145 6.067 1.00 95.50 101 GLU A N 1
ATOM 752 C CA . GLU A 1 101 ? -9.425 7.884 5.069 1.00 95.50 101 GLU A CA 1
ATOM 753 C C . GLU A 1 101 ? -8.424 9.031 5.024 1.00 95.50 101 GLU A C 1
ATOM 755 O O . GLU A 1 101 ? -8.778 10.193 5.237 1.00 95.50 101 GLU A O 1
ATOM 760 N N . TRP A 1 102 ? -7.157 8.711 4.775 1.00 95.12 102 TRP A N 1
ATOM 761 C CA . TRP A 1 102 ? -6.113 9.721 4.628 1.00 95.12 102 TRP A CA 1
ATOM 762 C C . TRP A 1 102 ? -5.009 9.261 3.672 1.00 95.12 102 TRP A C 1
ATOM 764 O O . TRP A 1 102 ? -4.711 8.065 3.597 1.00 95.12 102 TRP A O 1
ATOM 774 N N . PRO A 1 103 ? -4.385 10.199 2.938 1.00 93.94 103 PRO A N 1
ATOM 775 C CA . PRO A 1 103 ? -3.349 9.865 1.973 1.00 93.94 103 PRO A CA 1
A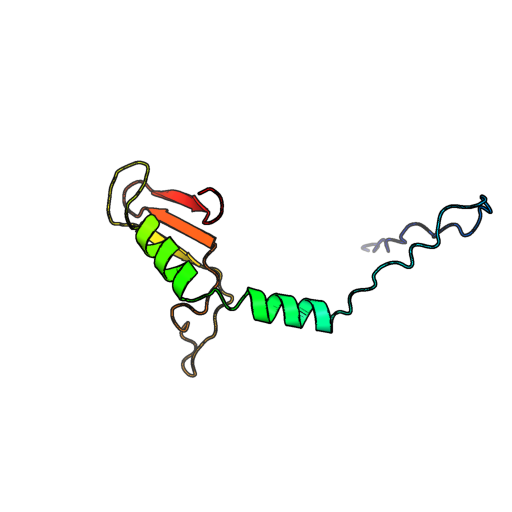TOM 776 C C . PRO A 1 103 ? -1.985 9.657 2.640 1.00 93.94 103 PRO A C 1
ATOM 778 O O . PRO A 1 103 ? -1.735 10.130 3.753 1.00 93.94 103 PRO A O 1
ATOM 781 N N . VAL A 1 104 ? -1.063 9.013 1.921 1.00 88.62 104 VAL A N 1
ATOM 782 C CA . VAL A 1 104 ? 0.328 8.828 2.375 1.00 88.62 104 VAL A CA 1
ATOM 783 C C . VAL A 1 104 ? 1.094 10.156 2.453 1.00 88.62 104 VAL A C 1
ATOM 785 O O . VAL A 1 104 ? 1.890 10.329 3.372 1.00 88.62 104 VAL A O 1
ATOM 788 N N . TRP A 1 105 ? 0.832 11.109 1.552 1.00 76.50 105 TRP A N 1
ATOM 789 C CA . TRP A 1 105 ? 1.622 12.344 1.397 1.00 76.50 105 TRP A CA 1
ATOM 790 C C . TRP A 1 105 ? 1.282 13.496 2.361 1.00 76.50 105 TRP A C 1
ATOM 792 O O . TRP A 1 105 ? 2.060 14.439 2.454 1.00 76.50 105 TRP A O 1
ATOM 802 N N . ASN A 1 106 ? 0.167 13.449 3.103 1.00 58.38 106 ASN A N 1
ATOM 803 C CA . ASN A 1 106 ? -0.199 14.505 4.071 1.00 58.38 106 ASN A CA 1
ATOM 804 C C . ASN A 1 106 ? 0.385 14.257 5.473 1.00 58.38 106 ASN A C 1
ATOM 806 O O . ASN A 1 106 ? -0.349 14.287 6.467 1.00 58.38 106 ASN A O 1
ATOM 810 N N . GLN A 1 107 ? 1.676 13.942 5.584 1.00 54.44 107 GLN A N 1
ATOM 811 C CA . GLN A 1 107 ? 2.243 13.503 6.862 1.00 54.44 107 GLN A CA 1
ATOM 812 C C . GLN A 1 107 ? 3.564 14.146 7.253 1.00 54.44 107 GLN A C 1
ATOM 814 O O . GLN A 1 107 ? 4.569 13.908 6.551 1.00 54.44 107 GLN A O 1
#

Radius of gyration: 23.38 Å; Cα contacts (8 Å, |Δi|>4): 100; chains: 1; bounding box: 46×57×57 Å

Sequence (107 aa):
MSQLRLYSGPELTSDRTSAFAAEETPDVISFEAVVDRLVNQSADNPTLRARELHRNRRCRHCGSAAVEPVVLADGVRDGSGELIPGTATLVGFHCGRCSAEWPVWNQ